Protein AF-A0A7C5AYJ3-F1 (afdb_monomer_lite)

Structure (mmCIF, N/CA/C/O backbone):
data_AF-A0A7C5AYJ3-F1
#
_entry.id   AF-A0A7C5AYJ3-F1
#
loop_
_atom_site.group_PDB
_atom_site.id
_atom_site.type_symbol
_atom_site.label_atom_id
_atom_site.label_alt_id
_atom_site.label_comp_id
_atom_site.label_asym_id
_atom_site.label_entity_id
_atom_site.label_seq_id
_atom_site.pdbx_PDB_ins_code
_atom_site.Cartn_x
_atom_site.Cartn_y
_atom_site.Cartn_z
_atom_site.occupancy
_atom_site.B_iso_or_equiv
_atom_site.auth_seq_id
_atom_site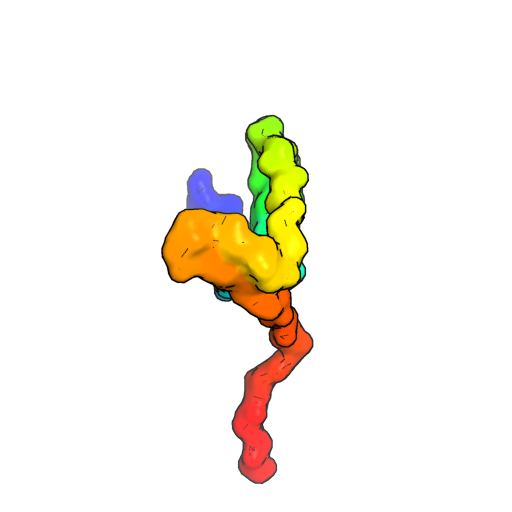.auth_comp_id
_atom_site.auth_asym_id
_atom_site.auth_atom_id
_atom_site.pdbx_PDB_model_num
ATOM 1 N N . MET A 1 1 ? -0.569 19.813 -7.279 1.00 79.69 1 MET A N 1
ATOM 2 C CA . MET A 1 1 ? -1.129 18.452 -7.447 1.00 79.69 1 MET A CA 1
ATOM 3 C C . MET A 1 1 ? -0.219 17.540 -8.270 1.00 79.69 1 MET A C 1
ATOM 5 O O . MET A 1 1 ? 0.114 16.477 -7.775 1.00 79.69 1 MET A O 1
ATOM 9 N N . HIS A 1 2 ? 0.259 17.961 -9.452 1.00 95.75 2 HIS A N 1
ATOM 10 C CA . HIS A 1 2 ? 1.128 17.138 -10.316 1.00 95.75 2 HIS A CA 1
ATOM 11 C C . HIS A 1 2 ? 2.379 16.582 -9.614 1.00 95.75 2 HIS A C 1
ATOM 13 O O . HIS A 1 2 ? 2.625 15.390 -9.692 1.00 95.75 2 HIS A O 1
ATOM 19 N N . ARG A 1 3 ? 3.119 17.417 -8.865 1.00 96.50 3 ARG A N 1
ATOM 20 C CA . ARG A 1 3 ? 4.344 16.996 -8.160 1.00 96.50 3 ARG A CA 1
ATOM 21 C C . ARG A 1 3 ? 4.125 15.810 -7.216 1.00 96.50 3 ARG A C 1
ATOM 23 O O . ARG A 1 3 ? 4.805 14.811 -7.354 1.00 96.50 3 ARG A O 1
ATOM 30 N N . LEU A 1 4 ? 3.128 15.891 -6.332 1.00 97.12 4 LEU A N 1
ATOM 31 C CA . LEU A 1 4 ? 2.803 14.799 -5.408 1.00 97.12 4 LEU A CA 1
ATOM 32 C C . LEU A 1 4 ? 2.463 13.503 -6.153 1.00 97.12 4 LEU A C 1
ATOM 34 O O . LEU A 1 4 ? 2.897 12.429 -5.758 1.00 97.12 4 LEU A O 1
ATOM 38 N N . ILE A 1 5 ? 1.695 13.603 -7.240 1.00 98.06 5 ILE A N 1
ATOM 39 C CA . ILE A 1 5 ? 1.345 12.434 -8.052 1.00 98.06 5 ILE A CA 1
ATOM 40 C C . ILE A 1 5 ? 2.603 11.846 -8.700 1.00 98.06 5 ILE A C 1
ATOM 42 O O . ILE A 1 5 ? 2.775 10.633 -8.663 1.00 98.06 5 ILE A O 1
ATOM 46 N N . SER A 1 6 ? 3.494 12.680 -9.245 1.00 98.12 6 SER A N 1
ATOM 47 C CA . SER A 1 6 ? 4.775 12.238 -9.809 1.00 98.12 6 SER A CA 1
ATOM 48 C C . SER A 1 6 ? 5.665 11.555 -8.771 1.00 98.12 6 SER A C 1
ATOM 50 O O . SER A 1 6 ? 6.258 10.532 -9.091 1.00 98.12 6 SER A O 1
ATOM 52 N N . ASP A 1 7 ? 5.717 12.072 -7.542 1.00 97.19 7 ASP A N 1
ATOM 53 C CA . ASP A 1 7 ? 6.511 11.493 -6.452 1.00 97.19 7 ASP A CA 1
ATOM 54 C C . ASP A 1 7 ? 5.943 10.130 -6.011 1.00 97.19 7 ASP A C 1
ATOM 56 O O . ASP A 1 7 ? 6.690 9.190 -5.753 1.00 97.19 7 ASP A O 1
ATOM 60 N N . LEU A 1 8 ? 4.612 9.985 -5.976 1.00 98.31 8 LEU A N 1
ATOM 61 C CA . LEU A 1 8 ? 3.952 8.731 -5.598 1.00 98.31 8 LEU A CA 1
ATOM 62 C C . LEU A 1 8 ? 3.931 7.692 -6.726 1.00 98.31 8 LEU A C 1
ATOM 64 O O . LEU A 1 8 ? 3.815 6.499 -6.438 1.00 98.31 8 LEU A O 1
ATOM 68 N N . TYR A 1 9 ? 3.984 8.110 -7.992 1.00 98.31 9 TYR A N 1
ATOM 69 C CA . TYR A 1 9 ? 3.781 7.249 -9.163 1.00 98.31 9 TYR A CA 1
ATOM 70 C C . TYR A 1 9 ? 4.673 5.991 -9.199 1.00 98.31 9 TYR A C 1
ATOM 72 O O . TYR A 1 9 ? 4.121 4.917 -9.438 1.00 98.31 9 TYR A O 1
ATOM 80 N N . PRO A 1 10 ? 5.989 6.054 -8.908 1.00 98.25 10 PRO A N 1
ATOM 81 C CA . PRO A 1 10 ? 6.878 4.895 -9.029 1.00 98.25 10 PRO A CA 1
ATOM 82 C C . PRO A 1 10 ? 6.658 3.802 -7.975 1.00 98.25 10 PRO A C 1
ATOM 84 O O . PRO A 1 10 ? 7.113 2.676 -8.160 1.00 98.25 10 PRO A O 1
ATOM 87 N N . ILE A 1 11 ? 5.993 4.114 -6.859 1.00 98.50 11 ILE A N 1
ATOM 88 C CA . ILE A 1 11 ? 5.815 3.169 -5.754 1.00 98.50 11 ILE A CA 1
ATOM 89 C C . ILE A 1 11 ? 4.894 2.024 -6.203 1.00 98.50 11 ILE A C 1
ATOM 91 O O . ILE A 1 11 ? 3.729 2.241 -6.556 1.00 98.50 11 ILE A O 1
ATOM 95 N N . CYS A 1 12 ? 5.401 0.791 -6.137 1.00 98.31 12 CYS A N 1
ATOM 96 C CA . CYS A 1 12 ? 4.663 -0.419 -6.497 1.00 98.31 12 CYS A CA 1
ATOM 97 C C . CYS A 1 12 ? 3.609 -0.758 -5.427 1.00 98.31 12 CYS A C 1
ATOM 99 O O . CYS A 1 12 ? 3.853 -1.513 -4.485 1.00 98.31 12 CYS A O 1
ATOM 101 N N . ARG A 1 13 ? 2.426 -0.148 -5.544 1.00 98.38 13 ARG A N 1
ATOM 102 C CA . ARG A 1 13 ? 1.280 -0.397 -4.658 1.00 98.38 13 ARG A CA 1
ATOM 103 C C . ARG A 1 13 ? 0.456 -1.601 -5.110 1.00 98.38 13 ARG A C 1
ATOM 105 O O . ARG A 1 13 ? 0.244 -1.819 -6.298 1.00 98.38 13 ARG A O 1
ATOM 112 N N . SER A 1 14 ? -0.100 -2.300 -4.128 1.00 97.81 14 SER A N 1
ATOM 113 C CA . SER A 1 14 ? -1.182 -3.276 -4.270 1.00 97.81 14 SER A CA 1
ATOM 114 C C . SER A 1 14 ? -2.163 -3.085 -3.100 1.00 97.81 14 SER A C 1
ATOM 116 O O . SER A 1 14 ? -2.106 -2.070 -2.405 1.00 97.81 14 SER A O 1
ATOM 118 N N . ILE A 1 15 ? -3.065 -4.038 -2.865 1.00 97.94 15 ILE A N 1
ATOM 119 C CA . ILE A 1 15 ? -4.024 -4.002 -1.745 1.00 97.94 15 ILE A CA 1
ATOM 120 C C . ILE A 1 15 ? -3.365 -4.184 -0.366 1.00 97.94 15 ILE A C 1
ATOM 122 O O . ILE A 1 15 ? -3.969 -3.864 0.651 1.00 97.94 15 ILE A O 1
ATOM 126 N N . THR A 1 16 ? -2.135 -4.702 -0.325 1.00 98.44 16 THR A N 1
ATOM 127 C CA . THR A 1 16 ? -1.286 -4.835 0.869 1.00 98.44 16 THR A CA 1
ATOM 128 C C . THR A 1 16 ? 0.178 -4.575 0.485 1.00 98.44 16 THR A C 1
ATOM 130 O O . THR A 1 16 ? 0.482 -4.419 -0.701 1.00 98.44 16 THR A O 1
ATOM 133 N N . GLY A 1 17 ? 1.076 -4.533 1.473 1.00 98.38 17 GLY A N 1
ATOM 134 C CA . GLY A 1 17 ? 2.524 -4.487 1.259 1.00 98.38 17 GLY A CA 1
ATOM 135 C C . GLY A 1 17 ? 3.184 -3.143 1.553 1.00 98.38 17 GLY A C 1
ATOM 136 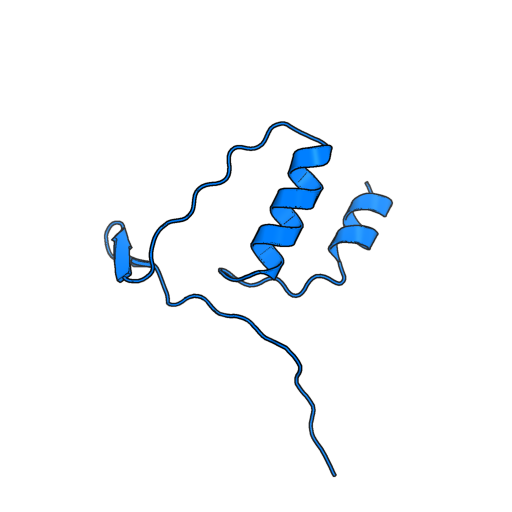O O . GLY A 1 17 ? 2.546 -2.134 1.857 1.00 98.38 17 GLY A O 1
ATOM 137 N N . ASN A 1 18 ? 4.505 -3.117 1.421 1.00 98.62 18 ASN A N 1
ATOM 138 C CA . ASN A 1 18 ? 5.330 -1.956 1.738 1.00 98.62 18 ASN A CA 1
ATOM 139 C C . ASN A 1 18 ? 5.018 -0.745 0.851 1.00 98.62 18 ASN A C 1
ATOM 141 O O . ASN A 1 18 ? 5.058 0.378 1.343 1.00 98.62 18 ASN A O 1
ATOM 145 N N . GLY A 1 19 ? 4.613 -0.950 -0.407 1.00 98.56 19 GLY A N 1
ATOM 146 C CA . GLY A 1 19 ? 4.258 0.157 -1.299 1.00 98.56 19 GLY A CA 1
ATOM 147 C C . GLY A 1 19 ? 3.068 0.991 -0.802 1.00 98.56 19 GLY A C 1
ATOM 148 O O . GLY A 1 19 ? 3.070 2.219 -0.931 1.00 98.56 19 GLY A O 1
ATOM 149 N N . VAL A 1 20 ? 2.052 0.370 -0.181 1.00 98.56 20 VAL A N 1
ATOM 150 C CA . VAL A 1 20 ? 0.942 1.140 0.413 1.00 98.56 20 VAL A CA 1
ATOM 151 C C . VAL A 1 20 ? 1.374 1.840 1.707 1.00 98.56 20 VAL A C 1
ATOM 153 O O . VAL A 1 20 ? 1.000 2.995 1.907 1.00 98.56 20 VAL A O 1
ATOM 156 N N . ARG A 1 21 ? 2.240 1.223 2.530 1.00 98.56 21 ARG A N 1
ATOM 157 C CA . ARG A 1 21 ? 2.812 1.871 3.730 1.00 98.56 21 ARG A CA 1
ATOM 158 C C . ARG A 1 21 ? 3.635 3.105 3.381 1.00 98.56 21 ARG A C 1
ATOM 160 O O . ARG A 1 21 ? 3.435 4.151 3.989 1.00 98.56 21 ARG A O 1
ATOM 167 N N . GLU A 1 22 ? 4.518 2.997 2.391 1.00 98.50 22 GLU A N 1
ATOM 168 C CA . GLU A 1 22 ? 5.335 4.114 1.907 1.00 98.50 22 GLU A CA 1
ATOM 169 C C . GLU A 1 22 ? 4.445 5.259 1.417 1.00 98.50 22 GLU A C 1
ATOM 171 O O . GLU A 1 22 ? 4.607 6.402 1.835 1.00 98.50 22 GLU A O 1
ATOM 176 N N . THR A 1 23 ? 3.419 4.931 0.629 1.00 98.62 23 THR A N 1
ATOM 177 C CA . THR A 1 23 ? 2.447 5.916 0.138 1.00 98.62 23 THR A CA 1
ATOM 178 C C . THR A 1 23 ? 1.747 6.649 1.285 1.00 98.62 23 THR A C 1
ATOM 180 O O . THR A 1 23 ? 1.678 7.879 1.281 1.00 98.62 23 THR A O 1
ATOM 183 N N . LEU A 1 24 ? 1.236 5.921 2.283 1.00 98.44 24 LEU A N 1
ATOM 184 C CA . LEU A 1 24 ? 0.562 6.521 3.439 1.00 98.44 24 LEU A CA 1
ATOM 185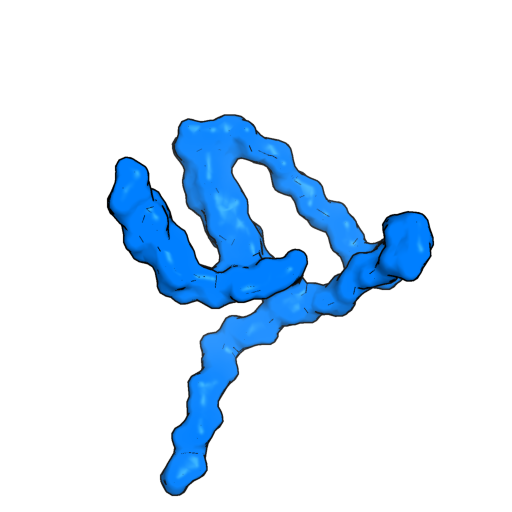 C C . LEU A 1 24 ? 1.528 7.342 4.305 1.00 98.44 24 LEU A C 1
ATOM 187 O O . LEU A 1 24 ? 1.142 8.402 4.798 1.00 98.44 24 LEU A O 1
ATOM 191 N N . ALA A 1 25 ? 2.782 6.905 4.448 1.00 97.94 25 ALA A N 1
ATOM 192 C CA . ALA A 1 25 ? 3.818 7.656 5.149 1.00 97.94 25 ALA A CA 1
ATOM 193 C C . ALA A 1 25 ? 4.119 8.992 4.453 1.00 97.94 25 ALA A C 1
ATOM 195 O O . ALA A 1 25 ? 4.168 10.023 5.125 1.00 97.94 25 ALA A O 1
ATOM 196 N N . THR A 1 26 ? 4.231 9.010 3.119 1.00 97.62 26 THR A N 1
ATOM 197 C CA . THR A 1 26 ? 4.384 10.252 2.345 1.00 97.62 26 THR A CA 1
ATOM 198 C C . THR A 1 26 ? 3.183 11.176 2.539 1.00 97.62 26 THR A C 1
ATOM 200 O O . THR A 1 26 ? 3.357 12.359 2.831 1.00 97.62 26 THR A O 1
ATOM 203 N N . LEU A 1 27 ? 1.957 10.653 2.443 1.00 98.00 27 LEU A N 1
ATOM 204 C CA . LEU A 1 27 ? 0.739 11.455 2.610 1.00 98.00 27 LEU A CA 1
ATOM 205 C C . LEU A 1 27 ? 0.596 12.024 4.029 1.00 98.00 27 LEU A C 1
ATOM 207 O O . LEU A 1 27 ? 0.148 13.162 4.183 1.00 98.00 27 LEU A O 1
ATOM 211 N N . LYS A 1 28 ? 1.047 11.288 5.052 1.00 97.88 28 LYS A N 1
ATOM 212 C CA . LYS A 1 28 ? 1.049 11.732 6.455 1.00 97.88 28 LYS A CA 1
ATOM 213 C C . LYS A 1 28 ? 1.906 12.984 6.692 1.00 97.88 28 LYS A C 1
ATOM 215 O O . LYS A 1 28 ? 1.685 13.703 7.661 1.00 97.88 28 LYS A O 1
ATOM 220 N N . THR A 1 29 ? 2.869 13.272 5.810 1.00 96.56 29 THR A N 1
ATOM 221 C CA . THR A 1 29 ? 3.657 14.520 5.875 1.00 96.56 29 THR A CA 1
ATOM 222 C C . THR A 1 29 ? 2.866 15.755 5.435 1.00 96.56 29 THR A C 1
ATOM 224 O O . THR A 1 29 ? 3.239 16.874 5.776 1.00 96.56 29 THR A O 1
ATOM 227 N N . LEU A 1 30 ? 1.778 15.561 4.684 1.00 97.56 30 LEU A N 1
ATOM 228 C CA . LEU A 1 30 ? 0.966 16.635 4.110 1.00 97.56 30 LEU A CA 1
ATOM 229 C C . LEU A 1 30 ? -0.318 16.874 4.899 1.00 97.56 30 LEU A C 1
ATOM 231 O O . LEU A 1 30 ? -0.792 18.006 4.971 1.00 97.56 30 LEU A O 1
ATOM 235 N N . ILE A 1 31 ? -0.890 15.809 5.461 1.00 97.81 31 ILE A N 1
ATOM 236 C CA . ILE A 1 31 ? -2.131 15.844 6.231 1.00 97.81 31 ILE A CA 1
ATOM 237 C C . ILE A 1 31 ? -2.067 14.854 7.403 1.00 97.81 31 ILE A C 1
ATOM 239 O O . ILE A 1 31 ? -1.400 13.824 7.294 1.00 97.81 31 ILE A O 1
ATOM 243 N N . PRO A 1 32 ? -2.777 15.110 8.515 1.00 98.00 32 PRO A N 1
ATOM 244 C CA . PRO A 1 32 ? -2.876 14.143 9.601 1.00 98.00 32 PRO A CA 1
ATOM 245 C C . PRO A 1 32 ? -3.533 12.843 9.119 1.00 98.00 32 PRO A C 1
ATOM 247 O O . PRO A 1 32 ? -4.651 12.863 8.609 1.00 98.00 32 PRO A O 1
ATOM 250 N N . LEU A 1 33 ? -2.839 11.718 9.299 1.00 98.06 33 LEU A N 1
ATOM 251 C CA . LEU A 1 33 ? -3.347 10.377 9.014 1.00 98.06 33 LEU A CA 1
ATOM 252 C C . LEU A 1 33 ? -3.037 9.432 10.174 1.00 98.06 33 LEU A C 1
ATOM 254 O O . LEU A 1 33 ? -1.890 9.332 10.631 1.00 98.06 33 LEU A O 1
ATOM 258 N N . GLU A 1 34 ? -4.064 8.708 10.603 1.00 98.00 34 GLU A N 1
ATOM 259 C CA . GLU A 1 34 ? -3.934 7.524 11.442 1.00 98.00 34 GLU A CA 1
ATOM 260 C C . GLU A 1 34 ? -3.834 6.293 10.536 1.00 98.00 34 GLU A C 1
ATOM 262 O O . GLU A 1 34 ? -4.603 6.143 9.587 1.00 98.00 34 GLU A O 1
ATOM 267 N N . ILE A 1 35 ? -2.834 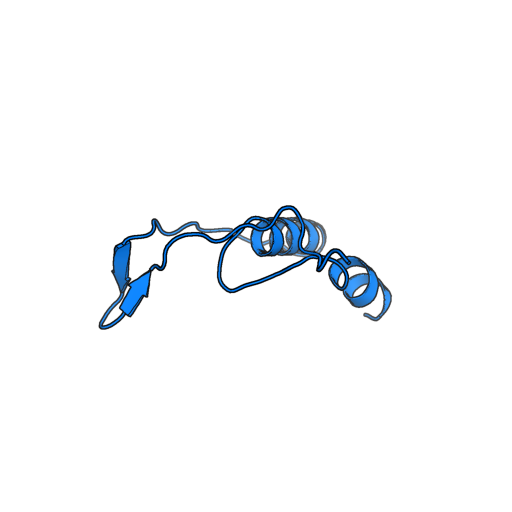5.446 10.781 1.00 97.56 35 ILE A N 1
ATOM 268 C CA . ILE A 1 35 ? -2.572 4.252 9.974 1.00 97.56 35 ILE A CA 1
ATOM 269 C C . ILE A 1 35 ? -2.881 3.041 10.844 1.00 97.56 35 ILE A C 1
ATOM 271 O O . ILE A 1 35 ? -2.325 2.909 11.934 1.00 97.56 35 ILE A O 1
ATOM 275 N N . HIS A 1 36 ? -3.735 2.157 10.336 1.00 98.06 36 HIS A N 1
ATOM 276 C CA . HIS A 1 36 ? -4.096 0.905 10.985 1.00 98.06 36 HIS A CA 1
ATOM 277 C C . HIS A 1 36 ? -3.605 -0.278 10.159 1.00 98.06 36 HIS A C 1
ATOM 279 O O . HIS A 1 36 ? -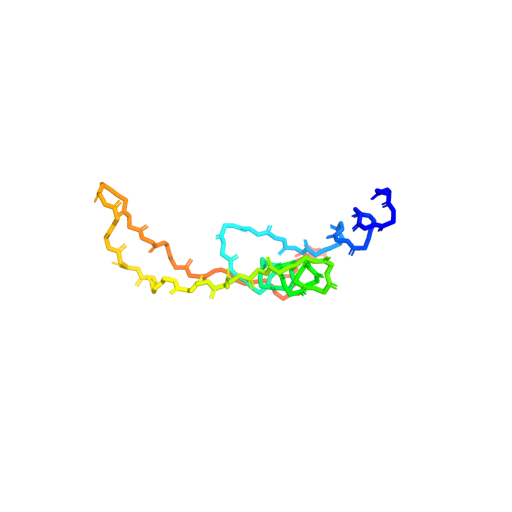3.723 -0.286 8.934 1.00 98.06 36 HIS A O 1
ATOM 285 N N . GLU A 1 37 ? -3.116 -1.303 10.846 1.00 98.31 37 GLU A N 1
ATOM 286 C CA . GLU A 1 37 ? -2.776 -2.593 10.254 1.00 98.31 37 GLU A CA 1
ATOM 287 C C . GLU A 1 37 ? -3.771 -3.632 10.772 1.00 98.31 37 GLU A C 1
ATOM 289 O O . GLU A 1 37 ? -4.031 -3.708 11.975 1.00 98.31 37 GLU A O 1
ATOM 294 N N . VAL A 1 38 ? -4.334 -4.434 9.869 1.00 98.56 38 VAL A N 1
ATOM 295 C CA . VAL A 1 38 ? -5.225 -5.545 10.222 1.00 98.56 38 VAL A CA 1
ATOM 296 C C . VAL A 1 38 ? -4.523 -6.848 9.834 1.00 98.56 38 VAL A C 1
ATOM 298 O O . VAL A 1 38 ? -4.145 -6.984 8.670 1.00 98.56 38 VAL A O 1
ATOM 301 N N . PRO A 1 39 ? -4.322 -7.798 10.767 1.00 98.56 39 PRO A N 1
ATOM 302 C CA . PRO A 1 39 ? -3.600 -9.032 10.472 1.00 98.56 39 PRO A CA 1
ATOM 303 C C . PRO A 1 39 ? -4.236 -9.858 9.346 1.00 98.56 39 PRO A C 1
ATOM 305 O O . PRO A 1 39 ? -5.458 -9.971 9.235 1.00 98.56 39 PRO A O 1
ATOM 308 N N . SER A 1 40 ? -3.402 -10.513 8.537 1.00 98.69 40 SER A N 1
ATOM 309 C CA . SER A 1 40 ? -3.871 -11.516 7.578 1.00 98.69 40 SER A CA 1
ATOM 310 C C . SER A 1 40 ? -4.668 -12.621 8.275 1.00 98.69 40 SER A C 1
ATOM 312 O O . SER A 1 40 ? -4.304 -13.084 9.355 1.00 98.69 40 SER A O 1
ATOM 314 N N . GLY A 1 41 ? -5.743 -13.080 7.638 1.00 98.62 41 GLY A N 1
ATOM 315 C CA . GLY A 1 41 ? -6.641 -14.086 8.205 1.00 98.62 41 GLY A CA 1
ATOM 316 C C . GLY A 1 41 ? -7.742 -13.521 9.110 1.00 98.62 41 GLY A C 1
ATOM 317 O O . GLY A 1 41 ? -8.659 -14.264 9.458 1.00 98.62 41 GLY A O 1
ATOM 318 N N . THR A 1 42 ? -7.721 -12.229 9.460 1.00 98.81 42 THR A N 1
ATOM 319 C CA . THR A 1 42 ? -8.852 -11.599 10.157 1.00 98.81 42 THR A CA 1
ATOM 320 C C . THR A 1 42 ? -10.115 -11.689 9.295 1.00 98.81 42 THR A C 1
ATOM 322 O O . THR A 1 42 ? -10.104 -11.299 8.126 1.00 98.81 42 THR A O 1
ATOM 325 N N . ARG A 1 43 ? -11.220 -12.195 9.860 1.00 98.62 43 ARG A N 1
ATOM 326 C CA . ARG A 1 43 ? -12.528 -12.177 9.190 1.00 98.62 43 ARG A CA 1
ATOM 327 C C . ARG A 1 43 ? -13.172 -10.803 9.319 1.00 98.62 43 ARG A C 1
ATOM 329 O O . ARG A 1 43 ? -13.282 -10.276 10.423 1.00 98.62 43 ARG A O 1
ATOM 336 N N . VAL A 1 44 ? -13.629 -10.263 8.198 1.00 98.25 44 VAL A N 1
ATOM 337 C CA . VAL A 1 44 ? -14.313 -8.973 8.091 1.00 98.25 44 VAL A CA 1
ATOM 338 C C . VAL A 1 44 ? -15.579 -9.178 7.260 1.00 98.25 44 VAL A C 1
ATOM 340 O O . VAL A 1 44 ? -15.550 -9.168 6.034 1.00 98.25 44 VAL A O 1
ATOM 343 N N . PHE A 1 45 ? -16.696 -9.436 7.947 1.00 98.06 45 PHE A N 1
ATOM 344 C CA . PHE A 1 45 ? -17.935 -9.941 7.338 1.00 98.06 45 PHE A CA 1
ATOM 345 C C . PHE A 1 45 ? -17.677 -11.239 6.550 1.00 98.06 45 PHE A C 1
ATOM 347 O O . PHE A 1 45 ? -17.086 -12.172 7.096 1.00 98.06 45 PHE A O 1
ATOM 354 N N . ASP A 1 46 ? -18.076 -11.287 5.279 1.00 98.56 46 ASP A N 1
ATOM 355 C CA . ASP A 1 46 ? -17.866 -12.431 4.382 1.00 98.56 46 ASP A CA 1
ATOM 356 C C . ASP A 1 46 ? -16.449 -12.483 3.787 1.00 98.56 46 ASP A C 1
ATOM 358 O O . ASP A 1 46 ? -16.110 -13.397 3.035 1.00 98.56 46 ASP A O 1
ATOM 362 N N . TRP A 1 47 ? -15.605 -11.502 4.113 1.00 98.50 47 TRP A N 1
ATOM 363 C CA . TRP A 1 47 ? -14.250 -11.389 3.593 1.00 98.50 47 TRP A CA 1
ATOM 364 C C . TRP A 1 47 ? -13.224 -11.839 4.629 1.00 98.50 47 TRP A C 1
ATOM 366 O O . TRP A 1 47 ? -13.446 -11.819 5.840 1.00 98.50 47 TRP A O 1
ATOM 376 N N . THR A 1 48 ? -12.055 -12.237 4.140 1.00 98.69 48 THR A N 1
ATOM 377 C CA . THR A 1 48 ? -10.883 -12.529 4.968 1.00 98.69 48 THR A CA 1
ATOM 378 C C . THR A 1 48 ? -9.746 -11.626 4.520 1.00 98.69 48 THR A C 1
ATOM 380 O O . THR A 1 48 ? -9.472 -11.537 3.323 1.00 98.69 48 THR A O 1
ATOM 383 N N . VAL A 1 49 ? -9.083 -10.961 5.467 1.00 98.75 49 VAL A N 1
ATOM 384 C CA . VAL A 1 49 ? -7.920 -10.118 5.168 1.00 98.75 49 VAL A CA 1
ATOM 385 C C . VAL A 1 49 ? -6.835 -10.985 4.517 1.00 98.75 49 VAL A C 1
ATOM 387 O O . VAL A 1 49 ? -6.457 -12.015 5.089 1.00 98.75 49 VAL A O 1
ATOM 390 N N . PRO A 1 50 ? -6.350 -10.630 3.315 1.00 98.75 50 PRO A N 1
ATOM 391 C CA . PRO A 1 50 ? -5.455 -11.488 2.551 1.00 98.75 50 PRO A CA 1
ATOM 392 C C . PRO A 1 50 ? -4.063 -11.557 3.184 1.00 98.75 50 PRO A C 1
ATOM 394 O O . PRO A 1 50 ? -3.707 -10.767 4.061 1.00 98.75 50 PRO A O 1
ATOM 397 N N . LYS A 1 51 ? -3.250 -12.503 2.703 1.00 98.62 51 LYS A N 1
ATOM 398 C CA . LYS A 1 51 ? -1.807 -12.490 2.968 1.00 98.62 51 LYS A CA 1
ATOM 399 C C . LYS A 1 51 ? -1.204 -11.195 2.431 1.00 98.62 51 LYS A C 1
ATOM 401 O O . LYS A 1 51 ? -1.565 -10.757 1.339 1.00 98.62 51 LYS A O 1
ATOM 406 N N . GLU A 1 52 ? -0.277 -10.622 3.187 1.00 98.75 52 GLU A N 1
ATOM 407 C CA . GLU A 1 52 ? 0.503 -9.486 2.712 1.00 98.75 52 GLU A CA 1
ATOM 408 C C . GLU A 1 52 ? 1.369 -9.885 1.508 1.00 98.75 52 GLU A C 1
ATOM 410 O O . GLU A 1 52 ? 1.977 -10.959 1.495 1.00 98.75 52 GLU A O 1
ATOM 415 N N . TRP A 1 53 ? 1.433 -9.011 0.504 1.00 98.44 53 TRP A N 1
ATOM 416 C CA . TRP A 1 53 ? 2.250 -9.200 -0.689 1.00 98.44 53 TRP A CA 1
ATOM 417 C C . TRP A 1 53 ? 3.318 -8.111 -0.813 1.00 98.44 53 TRP A C 1
ATOM 419 O O . TRP A 1 53 ? 3.021 -6.926 -0.714 1.00 98.44 53 TRP A O 1
ATOM 429 N N . ASN A 1 54 ? 4.560 -8.524 -1.070 1.00 98.44 54 ASN A N 1
ATOM 430 C CA . ASN A 1 54 ? 5.689 -7.646 -1.362 1.00 98.44 54 ASN A CA 1
ATOM 431 C C . ASN A 1 54 ? 6.467 -8.197 -2.558 1.00 98.44 54 ASN A C 1
ATOM 433 O O . ASN A 1 54 ? 6.584 -9.414 -2.715 1.00 98.44 54 ASN A O 1
ATOM 437 N N . ILE A 1 55 ? 7.029 -7.302 -3.367 1.00 97.81 55 ILE A N 1
ATOM 438 C CA . ILE A 1 55 ? 7.870 -7.638 -4.516 1.00 97.81 55 ILE A CA 1
ATOM 439 C C . ILE A 1 55 ? 9.202 -6.903 -4.406 1.00 97.81 55 ILE A C 1
ATOM 441 O O . ILE A 1 55 ? 9.235 -5.725 -4.059 1.00 97.81 55 ILE A O 1
ATOM 445 N N . ALA A 1 56 ? 10.293 -7.618 -4.675 1.00 97.38 56 ALA A N 1
ATOM 446 C CA . ALA A 1 56 ? 11.627 -7.032 -4.754 1.00 97.38 56 ALA A CA 1
ATOM 447 C C . ALA A 1 56 ? 11.993 -6.674 -6.201 1.00 97.38 56 ALA A C 1
ATOM 449 O O . ALA A 1 56 ? 12.499 -5.586 -6.446 1.00 97.38 56 ALA A O 1
ATOM 450 N N . ASP A 1 57 ? 11.720 -7.577 -7.147 1.00 97.50 57 ASP A N 1
ATOM 451 C CA . ASP A 1 57 ? 11.991 -7.396 -8.574 1.00 97.50 57 ASP A CA 1
ATOM 452 C C . ASP A 1 57 ? 11.184 -8.415 -9.406 1.00 97.50 57 ASP A C 1
ATOM 454 O O . ASP A 1 57 ? 10.694 -9.415 -8.865 1.00 97.50 57 ASP A O 1
ATOM 458 N N . ALA A 1 58 ? 11.059 -8.180 -10.712 1.00 97.00 58 ALA A N 1
ATOM 459 C CA . ALA A 1 58 ? 10.553 -9.141 -11.689 1.00 97.00 58 ALA A CA 1
ATOM 460 C C . ALA A 1 58 ? 11.120 -8.859 -13.088 1.00 97.00 58 ALA A C 1
ATOM 462 O O . ALA A 1 58 ? 11.027 -7.745 -13.600 1.00 97.00 58 ALA A O 1
ATOM 463 N N . TYR A 1 59 ? 11.639 -9.896 -13.748 1.00 97.25 59 TYR A N 1
ATOM 464 C CA . TYR A 1 59 ? 12.154 -9.817 -15.115 1.00 97.25 59 TYR A CA 1
ATOM 465 C C . TYR A 1 59 ? 11.974 -11.148 -15.856 1.00 97.25 59 TYR A C 1
ATOM 467 O O . TYR A 1 59 ? 11.856 -12.208 -15.241 1.00 97.25 59 TYR A O 1
ATOM 475 N N . ILE A 1 60 ? 11.988 -11.095 -17.190 1.00 97.06 60 ILE A N 1
ATOM 476 C CA . ILE A 1 60 ? 12.148 -12.272 -18.054 1.00 97.06 60 ILE A CA 1
ATOM 477 C C . ILE A 1 60 ? 13.580 -12.250 -18.580 1.00 97.06 60 ILE A C 1
ATOM 479 O O . ILE A 1 60 ? 14.034 -11.231 -19.100 1.00 97.06 60 ILE A O 1
ATOM 483 N N . LYS A 1 61 ? 14.295 -13.365 -18.428 1.00 94.25 61 LYS A N 1
ATOM 484 C CA . LYS A 1 61 ? 15.662 -13.524 -18.928 1.00 94.25 61 LYS A CA 1
ATOM 485 C C . LYS A 1 61 ? 15.652 -14.380 -20.187 1.00 94.25 61 LYS A C 1
ATOM 487 O O . LYS A 1 61 ? 15.036 -15.443 -20.178 1.00 94.25 61 LYS A O 1
ATOM 492 N N . ASN A 1 62 ? 16.350 -13.907 -21.214 1.00 80.81 62 ASN A N 1
ATOM 493 C CA . ASN A 1 62 ? 16.658 -14.667 -22.424 1.00 80.81 62 ASN A CA 1
ATOM 494 C C . ASN A 1 62 ? 18.011 -15.362 -22.282 1.00 80.81 62 ASN A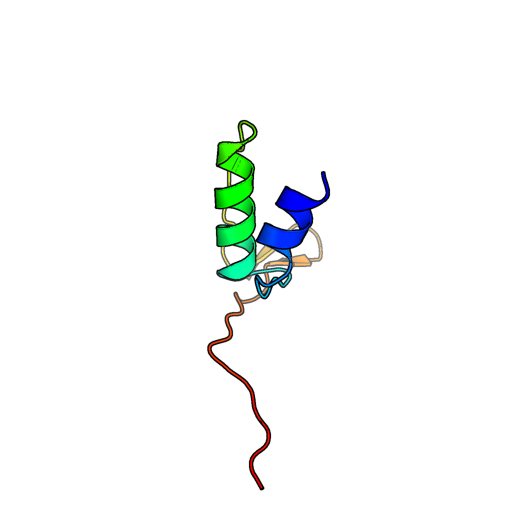 C 1
ATOM 496 O O . ASN A 1 62 ? 18.927 -14.735 -21.693 1.00 80.81 62 ASN A O 1
#

Foldseek 3Di:
DVVLCVVLVVQDDDPADPSVVVNVVVVCVVDPDDDDDDDFQDDDPPDTRHDHDDDDDDDDDD

pLDDT: mean 97.44, std 3.24, range [79.69, 98.81]

Secondary structure (DSSP, 8-state):
-HHHHHHHTTS---SSSHHHHHHHHHHHTTS--------TT-EETTEEPPPP---S------

Sequence (62 aa):
MHRLISDLYPICRSITGNGVRETLATLKTLIPLEIHEVPSGTRVFDWTVPKEWNIADAYIKN

Radius of gyration: 14.88 Å; chains: 1; bounding box: 35×33×34 Å